Protein AF-A0A8J5KMB7-F1 (afdb_monomer)

Foldseek 3Di:
DDPPPPPVVNVDQLCVLLVVLLPDPDPVVLVVQLVPDVSSVSSSLQNLCNDQEDACAQHQDELVRLLSSLLSNLNHQEYEQADHPHDNQYALSSLLSSLPHNNLQNHNYYHHHPHPRYDPNSVCNSVVSHDD

InterPro domains:
  IPR001810 F-box domain [PF12937] (9-42)
  IPR032675 Leucine-rich repeat domain superfamily [G3DSA:3.80.10.10] (2-132)
  IPR036047 F-box-like domain superfamily [SSF81383] (8-46)

Radius of gyration: 16.63 Å; Cα contacts (8 Å, |Δi|>4): 228; chains: 1; bounding box: 44×22×52 Å

Structure (mmCIF, N/CA/C/O backbone):
data_AF-A0A8J5KMB7-F1
#
_entry.id   AF-A0A8J5KMB7-F1
#
loop_
_atom_site.group_PDB
_atom_site.id
_atom_site.type_symbol
_atom_site.label_atom_id
_atom_site.label_alt_id
_atom_site.label_comp_id
_atom_site.label_asym_id
_atom_site.label_entity_id
_atom_site.label_seq_id
_atom_site.pdbx_PDB_ins_code
_atom_site.Cartn_x
_atom_site.Cartn_y
_atom_site.Cartn_z
_atom_site.occupancy
_atom_site.B_iso_or_equiv
_atom_site.auth_seq_id
_atom_site.auth_comp_id
_atom_site.auth_asym_id
_atom_site.auth_atom_id
_atom_site.pdbx_PDB_model_num
ATOM 1 N N . MET A 1 1 ? 27.488 5.836 -34.757 1.00 42.56 1 MET A N 1
ATOM 2 C CA . MET A 1 1 ? 26.042 5.757 -34.471 1.00 42.56 1 MET A CA 1
ATOM 3 C C . MET A 1 1 ? 25.835 4.532 -33.592 1.00 42.56 1 MET A C 1
ATOM 5 O O . MET A 1 1 ? 25.677 3.434 -34.105 1.00 42.56 1 MET A O 1
ATOM 9 N N . GLN A 1 2 ? 26.024 4.687 -32.281 1.00 43.84 2 GLN A N 1
ATOM 10 C CA . GLN A 1 2 ? 25.795 3.606 -31.322 1.00 43.84 2 GLN A CA 1
ATOM 11 C C . GLN A 1 2 ? 24.285 3.477 -31.150 1.00 43.84 2 GLN A C 1
ATOM 13 O O . GLN A 1 2 ? 23.655 4.362 -30.581 1.00 43.84 2 GLN A O 1
ATOM 18 N N . ALA A 1 3 ? 23.705 2.408 -31.692 1.00 51.06 3 ALA A N 1
ATOM 19 C CA . ALA A 1 3 ? 22.447 1.914 -31.163 1.00 51.06 3 ALA A CA 1
ATOM 20 C C . ALA A 1 3 ? 22.762 1.478 -29.730 1.00 51.06 3 ALA A C 1
ATOM 22 O O . ALA A 1 3 ? 23.484 0.500 -29.530 1.00 51.06 3 ALA A O 1
ATOM 23 N N . GLU A 1 4 ? 22.336 2.272 -28.748 1.00 54.03 4 GLU A N 1
ATOM 24 C CA . GLU A 1 4 ? 22.347 1.851 -27.355 1.00 54.0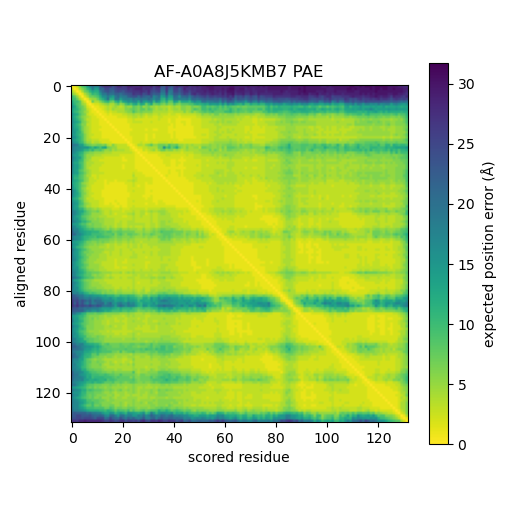3 4 GLU A CA 1
ATOM 25 C C . GLU A 1 4 ? 21.629 0.507 -27.304 1.00 54.03 4 GLU A C 1
ATOM 27 O O . GLU A 1 4 ? 20.469 0.379 -27.695 1.00 54.03 4 GLU A O 1
ATOM 32 N N . MET A 1 5 ? 22.376 -0.524 -26.932 1.00 55.38 5 MET A N 1
ATOM 33 C CA . MET A 1 5 ? 21.845 -1.851 -26.712 1.00 55.38 5 MET A CA 1
ATOM 34 C C . MET A 1 5 ? 20.857 -1.698 -25.557 1.00 55.38 5 MET A C 1
ATOM 36 O O . MET A 1 5 ? 21.288 -1.625 -24.407 1.00 55.38 5 MET A O 1
ATOM 40 N N . GLU A 1 6 ? 19.562 -1.538 -25.865 1.00 59.12 6 GLU A N 1
ATOM 41 C CA . GLU A 1 6 ? 18.494 -1.564 -24.863 1.00 59.12 6 GLU A CA 1
ATOM 42 C C . GLU A 1 6 ? 18.825 -2.705 -23.909 1.00 59.12 6 GLU A C 1
ATOM 44 O O . GLU A 1 6 ? 18.993 -3.848 -24.351 1.00 59.12 6 GLU A O 1
ATOM 49 N N . SER A 1 7 ? 19.042 -2.375 -22.633 1.00 72.50 7 SER A N 1
ATOM 50 C CA . SER A 1 7 ? 19.478 -3.375 -21.662 1.00 72.50 7 SER A CA 1
ATOM 51 C C . SER A 1 7 ? 18.515 -4.562 -21.729 1.00 72.50 7 SER A C 1
ATOM 53 O O . SER A 1 7 ? 17.312 -4.347 -21.811 1.00 72.50 7 SER A O 1
ATOM 55 N N . GLU A 1 8 ? 19.000 -5.807 -21.740 1.00 82.75 8 GLU A N 1
ATOM 56 C CA . GLU A 1 8 ? 18.155 -6.997 -21.985 1.00 82.75 8 GLU A CA 1
ATOM 57 C C . GLU A 1 8 ? 16.890 -7.043 -21.098 1.00 82.75 8 GLU A C 1
ATOM 59 O O . GLU A 1 8 ? 15.839 -7.542 -21.497 1.00 82.75 8 GLU A O 1
ATOM 64 N N . ILE A 1 9 ? 16.961 -6.440 -19.907 1.00 80.38 9 ILE A N 1
ATOM 65 C CA . ILE A 1 9 ? 15.842 -6.288 -18.972 1.00 80.38 9 ILE A CA 1
ATOM 66 C C . ILE A 1 9 ? 14.699 -5.397 -19.505 1.00 80.38 9 ILE A C 1
ATOM 68 O O . ILE A 1 9 ? 13.537 -5.629 -19.171 1.00 80.38 9 ILE A O 1
ATOM 72 N N . GLU A 1 10 ? 14.984 -4.429 -20.380 1.00 82.62 10 GLU A N 1
ATOM 73 C CA . GLU A 1 10 ? 13.996 -3.600 -21.088 1.00 82.62 10 GLU A CA 1
ATOM 74 C C . GLU A 1 10 ? 13.104 -4.447 -22.005 1.00 82.62 10 GLU A C 1
ATOM 76 O O . GLU A 1 10 ? 11.936 -4.104 -22.205 1.00 82.62 10 GLU A O 1
ATOM 81 N N . ARG A 1 11 ? 13.591 -5.592 -22.504 1.00 88.31 11 ARG A N 1
ATOM 82 C CA . ARG A 1 11 ? 12.836 -6.478 -23.406 1.00 88.31 11 ARG A CA 1
ATOM 83 C C . ARG A 1 11 ? 11.837 -7.376 -22.686 1.00 88.31 11 ARG A C 1
ATOM 85 O O . ARG A 1 11 ? 10.904 -7.866 -23.319 1.00 88.31 11 ARG A O 1
ATOM 92 N N . LEU A 1 12 ? 11.960 -7.550 -21.368 1.00 91.12 12 LEU A N 1
ATOM 93 C CA . LEU A 1 12 ? 11.061 -8.418 -20.605 1.00 91.12 12 LEU A CA 1
ATOM 94 C C . LEU A 1 12 ? 9.600 -7.948 -20.705 1.00 91.12 12 LEU A C 1
ATOM 96 O O . LEU A 1 12 ? 9.316 -6.776 -20.444 1.00 91.12 12 LEU A O 1
ATOM 100 N N . PRO A 1 13 ? 8.641 -8.827 -21.037 1.00 94.31 13 PRO A N 1
ATOM 101 C CA . PRO A 1 13 ? 7.219 -8.540 -20.900 1.00 94.31 13 PRO A CA 1
ATOM 102 C C . PRO A 1 13 ? 6.849 -8.115 -19.474 1.00 94.31 13 PRO A C 1
ATOM 104 O O . PRO A 1 13 ? 7.477 -8.528 -18.496 1.00 94.31 13 PRO A O 1
ATOM 107 N N . VAL A 1 14 ? 5.795 -7.304 -19.349 1.00 95.31 14 VAL A N 1
ATOM 108 C CA . VAL A 1 14 ? 5.364 -6.769 -18.047 1.00 95.31 14 VAL A CA 1
ATOM 109 C C . VAL A 1 14 ? 4.976 -7.875 -17.063 1.00 95.31 14 VAL A C 1
ATOM 111 O O . VAL A 1 14 ? 5.277 -7.753 -15.881 1.00 95.31 14 VAL A O 1
ATOM 114 N N . ASP A 1 15 ? 4.418 -8.986 -17.546 1.00 94.75 15 ASP A N 1
ATOM 115 C CA . ASP A 1 15 ? 3.991 -10.103 -16.699 1.00 94.75 15 ASP A CA 1
ATOM 116 C C . ASP A 1 15 ? 5.176 -10.865 -16.086 1.00 94.75 15 ASP A C 1
ATOM 118 O O . ASP A 1 15 ? 5.090 -11.342 -14.951 1.00 94.75 15 ASP A O 1
ATOM 122 N N . LEU A 1 16 ? 6.308 -10.939 -16.803 1.00 94.75 16 LEU A N 1
ATOM 123 C CA . LEU A 1 16 ? 7.552 -11.502 -16.270 1.00 94.75 16 LEU A CA 1
ATOM 124 C C . LEU A 1 16 ? 8.186 -10.557 -15.249 1.00 94.75 16 LEU A C 1
ATOM 126 O O . LEU A 1 16 ? 8.598 -11.010 -14.184 1.00 94.75 16 LEU A O 1
ATOM 130 N N . LEU A 1 17 ? 8.186 -9.245 -15.514 1.00 94.19 17 LEU A N 1
ATOM 131 C CA . LEU A 1 17 ? 8.596 -8.249 -14.517 1.00 94.19 17 LEU A CA 1
ATOM 132 C C . LEU A 1 17 ? 7.728 -8.344 -13.254 1.00 94.19 17 LEU A C 1
ATOM 134 O O . LEU A 1 17 ? 8.254 -8.371 -12.145 1.00 94.19 17 LEU A O 1
ATOM 138 N N . ALA A 1 18 ? 6.408 -8.465 -13.408 1.00 95.12 18 ALA A N 1
ATOM 139 C CA . ALA A 1 18 ? 5.482 -8.637 -12.295 1.00 95.12 18 ALA A CA 1
ATOM 140 C C . ALA A 1 18 ? 5.754 -9.926 -11.510 1.00 95.12 18 ALA A C 1
ATOM 142 O O . ALA A 1 18 ? 5.695 -9.923 -10.281 1.00 95.12 18 ALA A O 1
ATOM 143 N N . HIS A 1 19 ? 6.091 -11.024 -12.193 1.00 93.69 19 HIS A N 1
ATOM 144 C CA . HIS A 1 19 ? 6.512 -12.253 -11.527 1.00 93.69 19 HIS A CA 1
ATOM 145 C C . HIS A 1 19 ? 7.795 -12.046 -10.714 1.00 93.69 19 HIS A C 1
ATOM 147 O O . HIS A 1 19 ? 7.804 -12.353 -9.526 1.00 93.69 19 HIS A O 1
ATOM 153 N N . ILE A 1 20 ? 8.828 -11.434 -11.292 1.00 93.19 20 ILE A N 1
ATOM 154 C CA . ILE A 1 20 ? 10.084 -11.134 -10.587 1.00 93.19 20 ILE A CA 1
ATOM 155 C C . ILE A 1 20 ? 9.824 -10.258 -9.352 1.00 93.19 20 ILE A C 1
ATOM 157 O O . ILE A 1 20 ? 10.244 -10.597 -8.249 1.00 93.19 20 ILE A O 1
ATOM 161 N N . PHE A 1 21 ? 9.056 -9.176 -9.493 1.00 93.94 21 PHE A N 1
ATOM 162 C CA . PHE A 1 21 ? 8.693 -8.307 -8.370 1.00 93.94 21 PHE A CA 1
ATOM 163 C C . PHE A 1 21 ? 7.792 -8.999 -7.336 1.00 93.94 21 PHE A C 1
ATOM 165 O O . PHE A 1 21 ? 7.745 -8.593 -6.177 1.00 93.94 21 PHE A O 1
ATOM 172 N N . SER A 1 22 ? 7.056 -10.053 -7.696 1.00 91.25 22 SER A N 1
ATOM 173 C CA . SER A 1 22 ? 6.274 -10.799 -6.701 1.00 91.25 22 SER A CA 1
ATOM 174 C C . SER A 1 22 ? 7.175 -11.554 -5.720 1.00 91.25 22 SER A C 1
ATOM 176 O O . SER A 1 22 ? 6.817 -11.660 -4.551 1.00 91.25 22 SER A O 1
ATOM 178 N N . LEU A 1 23 ? 8.379 -11.946 -6.155 1.00 90.31 23 LEU A N 1
ATOM 179 C CA . LEU A 1 23 ? 9.384 -12.628 -5.333 1.00 90.31 23 LEU A CA 1
ATOM 180 C C . LEU A 1 23 ? 10.103 -11.685 -4.354 1.00 90.31 23 LEU A C 1
ATOM 182 O O . LEU A 1 23 ? 10.706 -12.146 -3.387 1.00 90.31 23 LEU A O 1
ATOM 186 N N . THR A 1 24 ? 10.054 -10.366 -4.570 1.00 83.88 24 THR A N 1
ATOM 187 C CA . THR A 1 24 ? 10.677 -9.410 -3.646 1.00 83.88 24 THR A CA 1
ATOM 188 C C . THR A 1 24 ? 9.802 -9.235 -2.407 1.00 83.88 24 THR A C 1
ATOM 190 O O . THR A 1 24 ? 8.667 -8.751 -2.502 1.00 83.88 24 THR A O 1
ATOM 193 N N . LEU A 1 25 ? 10.348 -9.578 -1.242 1.00 75.19 25 LEU A N 1
ATOM 194 C CA . LEU A 1 25 ? 9.660 -9.465 0.050 1.00 75.19 25 LEU A CA 1
ATOM 195 C C . LEU A 1 25 ? 9.644 -8.027 0.591 1.00 75.19 25 LEU A C 1
ATOM 197 O O . LEU A 1 25 ? 8.761 -7.651 1.354 1.00 75.19 25 LEU A O 1
ATOM 201 N N . SER A 1 26 ? 10.609 -7.209 0.177 1.00 82.06 26 SER A N 1
ATOM 202 C CA . SER A 1 26 ? 10.765 -5.832 0.635 1.00 82.06 26 SER A CA 1
ATOM 203 C C . SER A 1 26 ? 9.858 -4.879 -0.142 1.00 82.06 26 SER A C 1
ATOM 205 O O . SER A 1 26 ? 10.003 -4.705 -1.355 1.00 82.06 26 SER A O 1
ATOM 207 N N . PHE A 1 27 ? 8.956 -4.187 0.562 1.00 80.62 27 PHE A N 1
ATOM 208 C CA . PHE A 1 27 ? 8.184 -3.087 -0.026 1.00 80.62 27 PHE A CA 1
ATOM 209 C C . PHE A 1 27 ? 9.094 -1.942 -0.511 1.00 80.62 27 PHE A C 1
ATOM 211 O O . PHE A 1 27 ? 8.765 -1.259 -1.479 1.00 80.62 27 PHE A O 1
ATOM 218 N N . LYS A 1 28 ? 10.284 -1.786 0.092 1.00 82.88 28 LYS A N 1
ATOM 219 C CA . LYS A 1 28 ? 11.291 -0.802 -0.331 1.00 82.88 28 LYS A CA 1
ATOM 220 C C . LYS A 1 28 ? 11.749 -1.001 -1.751 1.00 82.88 28 LYS A C 1
ATOM 222 O O . LYS A 1 28 ? 11.780 -0.052 -2.533 1.00 82.88 28 LYS A O 1
A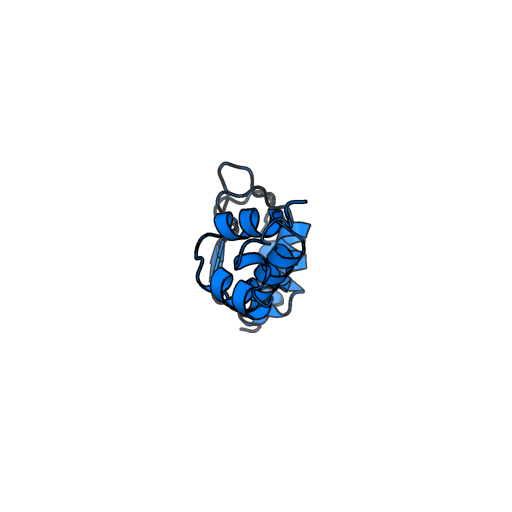TOM 227 N N . ASP A 1 29 ? 12.078 -2.239 -2.061 1.00 89.44 29 ASP A N 1
ATOM 228 C CA . ASP A 1 29 ? 12.678 -2.578 -3.338 1.00 89.44 29 ASP A CA 1
ATOM 229 C C . ASP A 1 29 ? 11.620 -2.434 -4.437 1.00 89.44 29 ASP A C 1
ATOM 231 O O . ASP A 1 29 ? 11.905 -1.911 -5.511 1.00 89.44 29 ASP A O 1
ATOM 235 N N . LEU A 1 30 ? 10.359 -2.763 -4.128 1.00 90.75 30 LEU A N 1
ATOM 236 C CA . LEU A 1 30 ? 9.214 -2.498 -5.002 1.00 90.75 30 LEU A CA 1
ATOM 237 C C . LEU A 1 30 ? 8.995 -1.006 -5.249 1.00 90.75 30 LEU A C 1
ATOM 239 O O . LEU A 1 30 ? 8.785 -0.598 -6.392 1.00 90.75 30 LEU A O 1
ATOM 243 N N . ALA A 1 31 ? 9.036 -0.186 -4.197 1.00 87.69 31 ALA A N 1
ATOM 244 C CA . ALA A 1 31 ? 8.856 1.254 -4.322 1.00 87.69 31 ALA A CA 1
ATOM 245 C C . ALA A 1 31 ? 9.953 1.866 -5.207 1.00 87.69 31 ALA A C 1
ATOM 247 O O . ALA A 1 31 ? 9.643 2.615 -6.136 1.00 87.69 31 ALA A O 1
ATOM 248 N N . GLN A 1 32 ? 11.214 1.478 -4.998 1.00 91.00 32 GLN A N 1
ATOM 249 C CA . GLN A 1 32 ? 12.341 1.909 -5.828 1.00 91.00 32 GLN A CA 1
ATOM 250 C C . GLN A 1 32 ? 12.206 1.423 -7.277 1.00 91.00 32 GLN A C 1
ATOM 252 O O . GLN A 1 32 ? 12.315 2.228 -8.203 1.00 91.00 32 GLN A O 1
ATOM 257 N N . ALA A 1 33 ? 11.869 0.148 -7.487 1.00 93.88 33 ALA A N 1
ATOM 258 C CA . ALA A 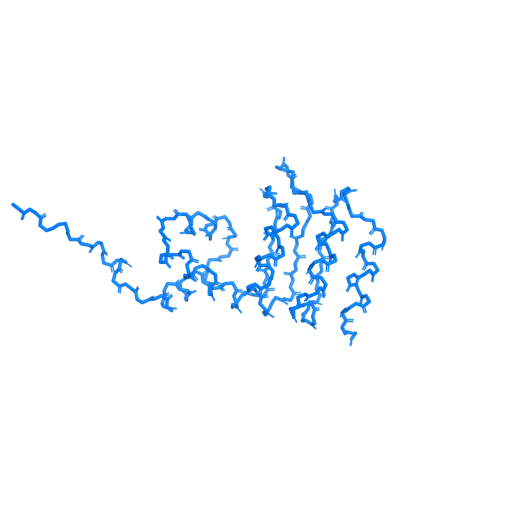1 33 ? 11.621 -0.415 -8.813 1.00 93.88 33 ALA A CA 1
ATOM 259 C C . ALA A 1 33 ? 10.500 0.334 -9.557 1.00 93.88 33 ALA A C 1
ATOM 261 O O . ALA A 1 33 ? 10.608 0.606 -10.753 1.00 93.88 33 ALA A O 1
ATOM 262 N N . SER A 1 34 ? 9.445 0.748 -8.851 1.00 92.75 34 SER A N 1
ATOM 263 C CA . SER A 1 34 ? 8.335 1.519 -9.428 1.00 92.75 34 SER A CA 1
ATOM 264 C C . SER A 1 34 ? 8.729 2.933 -9.894 1.00 92.75 34 SER A C 1
ATOM 266 O O . SER A 1 34 ? 7.998 3.563 -10.673 1.00 92.75 34 SER A O 1
ATOM 268 N N . GLY A 1 35 ? 9.876 3.427 -9.418 1.00 93.38 35 GLY A N 1
ATOM 269 C CA . GLY A 1 35 ? 10.473 4.709 -9.779 1.00 93.38 35 GLY A CA 1
ATOM 270 C C . GLY A 1 35 ? 11.348 4.670 -11.034 1.00 93.38 35 GLY A C 1
ATOM 271 O O . GLY A 1 35 ? 11.576 5.725 -11.614 1.00 93.38 35 GLY A O 1
ATOM 272 N N . VAL A 1 36 ? 11.782 3.487 -11.487 1.00 93.88 36 VAL A N 1
ATOM 273 C CA . VAL A 1 36 ? 12.714 3.334 -12.622 1.00 93.88 36 VAL A CA 1
ATOM 274 C C . VAL A 1 36 ? 12.089 3.811 -13.934 1.00 93.88 36 VAL A C 1
ATOM 276 O O . VAL A 1 36 ? 12.604 4.710 -14.590 1.00 93.88 36 VAL A O 1
ATOM 279 N N . CYS A 1 37 ? 10.955 3.227 -14.327 1.00 93.25 37 CYS A N 1
ATOM 280 C CA . CYS A 1 37 ? 10.230 3.634 -15.529 1.00 93.25 37 CYS A CA 1
ATOM 281 C C . CYS A 1 37 ? 8.747 3.228 -15.464 1.00 93.25 37 CYS A C 1
ATOM 283 O O . CYS A 1 37 ? 8.320 2.441 -14.613 1.00 93.25 37 CYS A O 1
ATOM 285 N N . ARG A 1 38 ? 7.925 3.728 -16.401 1.00 94.88 38 ARG A N 1
ATOM 286 C CA . ARG A 1 38 ? 6.480 3.410 -16.461 1.00 94.88 38 ARG A CA 1
ATOM 287 C C . ARG A 1 38 ? 6.201 1.914 -16.646 1.00 94.88 38 ARG A C 1
ATOM 289 O O . ARG A 1 38 ? 5.145 1.433 -16.234 1.00 94.88 38 ARG A O 1
ATOM 296 N N . LYS A 1 39 ? 7.106 1.182 -17.302 1.00 95.38 39 LYS A N 1
ATOM 297 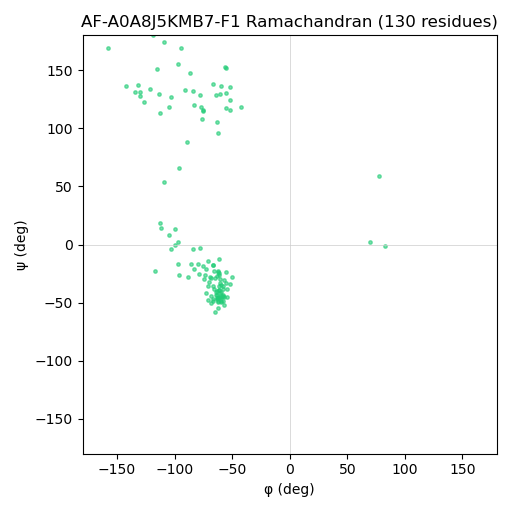C CA . LYS A 1 39 ? 6.978 -0.267 -17.512 1.00 95.38 39 LYS A CA 1
ATOM 298 C C . LYS A 1 39 ? 7.186 -1.026 -16.201 1.00 95.38 39 LYS A C 1
ATOM 300 O O . LYS A 1 39 ? 6.326 -1.817 -15.829 1.00 95.38 39 LYS A O 1
ATOM 305 N N . TRP A 1 40 ? 8.244 -0.700 -15.460 1.00 95.69 40 TRP A N 1
ATOM 306 C CA . TRP A 1 40 ? 8.519 -1.297 -14.153 1.00 95.69 40 TRP A CA 1
ATOM 307 C C . TRP A 1 40 ? 7.434 -0.963 -13.136 1.00 95.69 40 TRP A C 1
ATOM 309 O O . TRP A 1 40 ? 6.956 -1.855 -12.447 1.00 95.69 40 TRP A O 1
ATOM 319 N N . ARG A 1 41 ? 6.939 0.281 -13.122 1.00 95.00 41 ARG A N 1
ATOM 320 C CA . ARG A 1 41 ? 5.790 0.667 -12.292 1.00 95.00 41 ARG A CA 1
ATOM 321 C C . ARG A 1 41 ? 4.568 -0.218 -12.531 1.00 95.00 41 ARG A C 1
ATOM 323 O O . ARG A 1 41 ? 3.941 -0.646 -11.569 1.00 95.00 41 ARG A O 1
ATOM 330 N N . ARG A 1 42 ? 4.233 -0.510 -13.794 1.00 95.31 42 ARG A N 1
ATOM 331 C CA . ARG A 1 42 ? 3.128 -1.424 -14.131 1.00 95.31 42 ARG A CA 1
ATOM 332 C C . ARG A 1 42 ? 3.397 -2.842 -13.633 1.00 95.31 42 ARG A C 1
ATOM 334 O O . ARG A 1 42 ? 2.505 -3.428 -13.030 1.00 95.31 42 ARG A O 1
ATOM 341 N N . GLY A 1 43 ? 4.619 -3.342 -13.816 1.00 95.81 43 GLY A N 1
ATOM 342 C CA . GLY A 1 43 ? 5.035 -4.637 -13.276 1.00 95.81 43 GLY A CA 1
ATOM 343 C C . GLY A 1 43 ? 4.900 -4.704 -11.752 1.00 95.81 43 GLY A C 1
ATOM 344 O O . GLY A 1 43 ? 4.369 -5.676 -11.230 1.00 95.81 43 GLY A O 1
ATOM 345 N N . VAL A 1 44 ? 5.312 -3.657 -11.028 1.00 95.38 44 VAL A N 1
ATOM 346 C CA . VAL A 1 44 ? 5.162 -3.576 -9.565 1.00 95.38 44 VAL A CA 1
ATOM 347 C C . VAL A 1 44 ? 3.688 -3.580 -9.167 1.00 95.38 44 VAL A C 1
ATOM 349 O O . VAL A 1 44 ? 3.295 -4.358 -8.310 1.00 95.38 44 VAL A O 1
ATOM 352 N N . VAL A 1 45 ? 2.840 -2.775 -9.812 1.00 94.25 45 VAL A N 1
ATOM 353 C CA . VAL A 1 45 ? 1.397 -2.762 -9.508 1.00 94.25 45 VAL A CA 1
ATOM 354 C C . VAL A 1 45 ? 0.759 -4.134 -9.753 1.00 94.25 45 VAL A C 1
ATOM 356 O O . VAL A 1 45 ? -0.022 -4.597 -8.928 1.00 94.25 45 VAL A O 1
ATOM 359 N N . GLN A 1 46 ? 1.121 -4.816 -10.842 1.00 95.19 46 GLN A N 1
ATOM 360 C CA . GLN A 1 46 ? 0.655 -6.178 -11.122 1.00 95.19 46 GLN A CA 1
ATOM 361 C C . GLN A 1 46 ? 1.229 -7.222 -10.156 1.00 95.19 46 GLN A C 1
ATOM 363 O O . GLN A 1 46 ? 0.588 -8.240 -9.916 1.00 95.19 46 GLN A O 1
ATOM 368 N N . SER A 1 47 ? 2.419 -7.006 -9.594 1.00 95.06 47 SER A N 1
ATOM 369 C CA . SER A 1 47 ? 3.010 -7.945 -8.638 1.00 95.06 47 SER A CA 1
ATOM 370 C C . SER A 1 47 ? 2.348 -7.880 -7.264 1.00 95.06 47 SER A C 1
ATOM 372 O O . SER A 1 47 ? 2.269 -8.904 -6.587 1.00 95.06 47 SER A O 1
ATOM 374 N N . LEU A 1 48 ? 1.822 -6.711 -6.873 1.00 93.75 48 LEU A N 1
ATOM 375 C CA . LEU A 1 48 ? 1.073 -6.525 -5.625 1.00 93.75 48 LEU A CA 1
ATOM 376 C C . LEU A 1 48 ? -0.149 -7.445 -5.548 1.00 93.75 48 LEU A C 1
ATOM 378 O O . LEU A 1 48 ? -0.435 -7.986 -4.486 1.00 93.75 48 LEU A O 1
ATOM 382 N N . ALA A 1 49 ? -0.811 -7.697 -6.678 1.00 91.62 49 ALA A N 1
ATOM 383 C CA . ALA A 1 49 ? -1.927 -8.635 -6.790 1.00 91.62 49 ALA A CA 1
ATOM 384 C C . ALA A 1 49 ? -1.601 -10.059 -6.311 1.00 91.62 49 ALA A C 1
ATOM 386 O O . ALA A 1 49 ? -2.500 -10.822 -5.974 1.00 91.62 49 ALA A O 1
ATOM 387 N N . ARG A 1 50 ? -0.321 -10.441 -6.314 1.00 90.50 50 ARG A N 1
ATOM 388 C CA . ARG A 1 50 ? 0.151 -11.775 -5.922 1.00 90.50 50 ARG A CA 1
ATOM 389 C C . ARG A 1 50 ? 0.690 -11.816 -4.494 1.00 90.50 50 ARG A C 1
ATOM 391 O O . ARG A 1 50 ? 1.156 -12.865 -4.068 1.00 90.50 50 ARG A O 1
ATOM 398 N N . LYS A 1 51 ? 0.691 -10.688 -3.779 1.00 90.00 51 LYS A N 1
ATOM 399 C CA . LYS A 1 51 ? 1.202 -10.614 -2.412 1.00 90.00 51 LYS A CA 1
ATOM 400 C C . LYS A 1 51 ? 0.099 -10.885 -1.402 1.00 90.00 51 LYS A C 1
ATOM 402 O O . LYS A 1 51 ? -0.964 -10.278 -1.460 1.00 90.00 51 LYS A O 1
ATOM 407 N N . GLU A 1 52 ? 0.426 -11.737 -0.441 1.00 92.25 52 GLU A N 1
ATOM 408 C CA . GLU A 1 52 ? -0.411 -12.026 0.726 1.00 92.25 52 GLU A CA 1
ATOM 409 C C . GLU A 1 52 ? -0.123 -11.058 1.879 1.00 92.25 52 GLU A C 1
ATOM 411 O O . GLU A 1 52 ? -1.001 -10.748 2.675 1.00 92.25 52 GLU A O 1
ATOM 416 N N . ARG A 1 53 ? 1.103 -10.527 1.952 1.00 91.56 53 ARG A N 1
ATOM 417 C CA . ARG A 1 53 ? 1.547 -9.651 3.040 1.00 91.56 53 ARG A CA 1
ATOM 418 C C . ARG A 1 53 ? 1.998 -8.300 2.512 1.00 91.56 53 ARG A C 1
ATOM 420 O O . ARG A 1 53 ? 2.792 -8.233 1.569 1.00 91.56 53 ARG A O 1
ATOM 427 N N . LEU A 1 54 ? 1.542 -7.231 3.155 1.00 90.62 54 LEU A N 1
ATOM 428 C CA . LEU A 1 54 ? 2.015 -5.868 2.928 1.00 90.62 54 LEU A CA 1
ATOM 429 C C . LEU A 1 54 ? 2.322 -5.176 4.252 1.00 90.62 54 LEU A C 1
ATOM 431 O O . LEU A 1 54 ? 1.535 -5.244 5.189 1.00 90.62 54 LEU A O 1
ATOM 435 N N . SER A 1 55 ? 3.442 -4.458 4.301 1.00 89.50 55 SER A N 1
ATOM 436 C CA . SER A 1 55 ? 3.797 -3.604 5.433 1.00 89.50 55 SER A CA 1
ATOM 437 C C . SER A 1 55 ? 4.195 -2.214 4.946 1.00 89.50 55 SER A C 1
ATOM 439 O O . SER A 1 55 ? 5.009 -2.070 4.029 1.00 89.50 55 SER A O 1
ATOM 441 N N . PHE A 1 56 ? 3.614 -1.197 5.578 1.00 87.44 56 PHE A N 1
ATOM 442 C CA . PHE A 1 56 ? 3.997 0.209 5.463 1.00 87.44 56 PHE A CA 1
ATOM 443 C C . PHE A 1 56 ? 4.913 0.652 6.613 1.00 87.44 56 PHE A C 1
ATOM 445 O O . PHE A 1 56 ? 5.325 1.815 6.663 1.00 87.44 56 PHE A O 1
ATOM 452 N N . ALA A 1 57 ? 5.286 -0.253 7.522 1.00 83.06 57 ALA A N 1
ATOM 453 C CA . ALA A 1 57 ? 6.250 0.053 8.567 1.00 83.06 57 ALA A CA 1
ATOM 45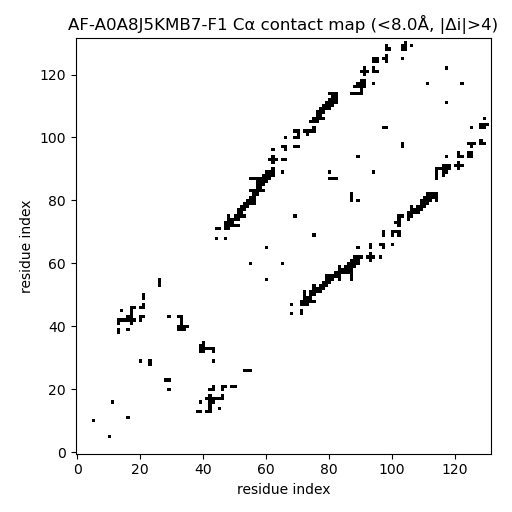4 C C . ALA A 1 57 ? 7.590 0.477 7.942 1.00 83.06 57 ALA A C 1
ATOM 456 O O . ALA A 1 57 ? 8.080 -0.096 6.971 1.00 83.06 57 ALA A O 1
ATOM 457 N N . GLY A 1 58 ? 8.186 1.531 8.486 1.00 79.75 58 GLY A N 1
ATOM 458 C CA . GLY A 1 58 ? 9.355 2.194 7.901 1.00 79.75 58 GLY A CA 1
ATOM 459 C C 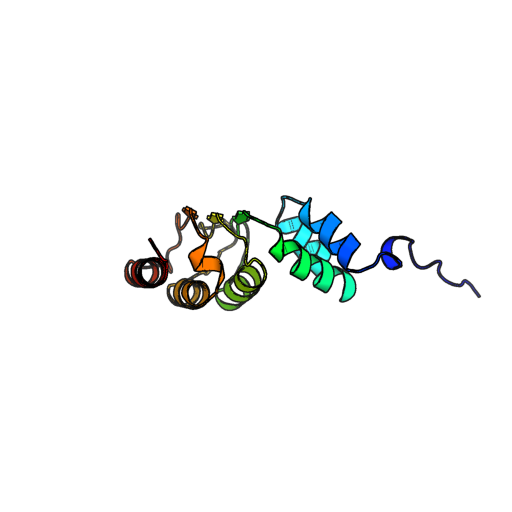. GLY A 1 58 ? 9.060 3.222 6.796 1.00 79.75 58 GLY A C 1
ATOM 460 O O . GLY A 1 58 ? 10.010 3.845 6.332 1.00 79.75 58 GLY A O 1
ATOM 461 N N . TRP A 1 59 ? 7.800 3.446 6.396 1.00 80.62 59 TRP A N 1
ATOM 462 C CA . TRP A 1 59 ? 7.453 4.343 5.282 1.00 80.62 59 TRP A CA 1
ATOM 463 C C . TRP A 1 59 ? 6.639 5.563 5.704 1.00 80.62 59 TRP A C 1
ATOM 465 O O . TRP A 1 59 ? 5.863 5.507 6.658 1.00 80.62 59 TRP A O 1
ATOM 475 N N . ASN A 1 60 ? 6.803 6.652 4.948 1.00 84.56 60 ASN A N 1
ATOM 476 C CA . ASN A 1 60 ? 5.891 7.792 4.954 1.00 84.56 60 ASN A CA 1
ATOM 477 C C . ASN A 1 60 ? 4.799 7.541 3.902 1.00 84.56 60 ASN A C 1
ATOM 479 O O . ASN A 1 60 ? 4.970 7.861 2.725 1.00 84.56 60 ASN A O 1
ATOM 483 N N . VAL A 1 61 ? 3.729 6.868 4.321 1.00 87.00 61 VAL A N 1
ATOM 484 C CA . VAL A 1 61 ? 2.558 6.558 3.490 1.00 87.00 61 VAL A CA 1
ATOM 485 C C . VAL A 1 61 ? 1.367 7.322 4.050 1.00 87.00 61 VAL A C 1
ATOM 487 O O . VAL A 1 61 ? 1.111 7.252 5.254 1.00 87.00 61 VAL A O 1
ATOM 490 N N . ASP A 1 62 ? 0.659 8.031 3.172 1.00 90.88 62 ASP A N 1
ATOM 491 C CA . ASP A 1 62 ? -0.603 8.706 3.473 1.00 90.88 62 ASP A CA 1
ATOM 492 C C . ASP A 1 62 ? -1.818 7.830 3.118 1.00 90.88 62 ASP A C 1
ATOM 494 O O . ASP A 1 62 ? -1.705 6.799 2.446 1.00 90.88 62 ASP A O 1
ATOM 498 N N . ASP A 1 63 ? -3.005 8.256 3.552 1.00 94.19 63 ASP A N 1
ATOM 499 C CA . ASP A 1 63 ? -4.264 7.536 3.325 1.00 94.19 63 ASP A CA 1
ATOM 500 C C . ASP A 1 63 ? -4.526 7.220 1.838 1.00 94.19 63 ASP A C 1
ATOM 502 O O . ASP A 1 63 ? -5.032 6.149 1.492 1.00 94.19 63 ASP A O 1
ATOM 506 N N . GLU A 1 64 ? -4.191 8.147 0.935 1.00 93.62 64 GLU A N 1
ATOM 507 C CA . GLU A 1 64 ? -4.385 7.971 -0.509 1.00 93.62 64 GLU A CA 1
ATOM 508 C C . GLU A 1 64 ? -3.457 6.901 -1.077 1.00 93.62 64 GLU A C 1
ATOM 510 O O . GLU A 1 64 ? -3.909 5.973 -1.755 1.00 93.62 64 GLU A O 1
ATOM 515 N N . SER A 1 65 ? -2.167 6.999 -0.779 1.00 90.62 65 SER A N 1
ATOM 516 C CA . SER A 1 65 ? -1.143 6.071 -1.246 1.00 90.62 65 SER A CA 1
ATOM 517 C C . SER A 1 65 ? -1.387 4.671 -0.693 1.00 90.62 65 SER A C 1
ATOM 519 O O . SER A 1 65 ? -1.362 3.708 -1.463 1.00 90.62 65 SER A O 1
ATOM 521 N N . ALA A 1 66 ? -1.725 4.560 0.597 1.00 91.62 66 ALA A N 1
ATOM 522 C CA . ALA A 1 66 ? -2.104 3.299 1.227 1.00 91.62 66 ALA A CA 1
ATOM 523 C C . ALA A 1 66 ? -3.291 2.658 0.501 1.00 91.62 66 ALA A C 1
ATOM 525 O O . ALA A 1 66 ? -3.201 1.513 0.057 1.00 91.62 66 ALA A O 1
ATOM 526 N N . SER A 1 67 ? -4.377 3.412 0.291 1.00 93.50 67 SER A N 1
ATOM 527 C CA . SER A 1 67 ? -5.582 2.885 -0.360 1.00 93.50 67 SER A CA 1
ATOM 528 C C . SER A 1 67 ? -5.331 2.411 -1.797 1.00 93.50 67 SER A C 1
ATOM 530 O O . SER A 1 67 ? -5.902 1.408 -2.228 1.00 93.50 67 SER A O 1
ATOM 532 N N . ARG A 1 68 ? -4.452 3.089 -2.549 1.00 92.62 68 ARG A N 1
ATOM 533 C CA . ARG A 1 68 ? -4.078 2.702 -3.920 1.00 92.62 68 ARG A CA 1
ATOM 534 C C . ARG A 1 68 ? -3.275 1.408 -3.946 1.00 92.62 68 ARG A C 1
ATOM 536 O O . ARG A 1 68 ? -3.555 0.549 -4.779 1.00 92.62 68 ARG A O 1
ATOM 543 N N . VAL A 1 69 ? -2.305 1.268 -3.043 1.00 92.06 69 VAL A N 1
ATOM 544 C CA . VAL A 1 69 ? -1.478 0.057 -2.936 1.00 92.06 69 VAL A CA 1
ATOM 545 C C . VAL A 1 69 ? -2.328 -1.127 -2.482 1.00 92.06 69 VAL A C 1
ATOM 547 O O . VAL A 1 69 ? -2.310 -2.166 -3.138 1.00 92.06 69 VAL A O 1
ATOM 550 N N . VAL A 1 70 ? -3.131 -0.953 -1.428 1.00 92.94 70 VAL A N 1
ATOM 551 C CA . VAL A 1 70 ? -4.039 -1.990 -0.914 1.00 92.94 70 VAL A CA 1
ATOM 552 C C . VAL A 1 70 ? -5.017 -2.440 -1.999 1.00 92.94 70 VAL A C 1
ATOM 554 O O . VAL A 1 70 ? -5.165 -3.636 -2.225 1.00 92.94 70 VAL A O 1
ATOM 557 N N . ARG A 1 71 ? -5.608 -1.509 -2.760 1.00 93.44 71 ARG A N 1
ATOM 558 C CA . ARG A 1 71 ? -6.517 -1.832 -3.874 1.00 93.44 71 ARG A CA 1
ATOM 559 C C . ARG A 1 71 ? -5.862 -2.689 -4.961 1.00 93.44 71 ARG A C 1
ATOM 561 O O . ARG A 1 71 ? -6.548 -3.506 -5.571 1.00 93.44 71 ARG A O 1
ATOM 568 N N . ALA A 1 72 ? -4.574 -2.485 -5.237 1.00 92.69 72 ALA A N 1
ATOM 569 C CA . ALA A 1 72 ? -3.835 -3.298 -6.202 1.00 92.69 72 ALA A CA 1
ATOM 570 C C . ALA A 1 72 ? -3.521 -4.704 -5.661 1.00 92.69 72 ALA A C 1
ATOM 572 O O . ALA A 1 72 ? -3.392 -5.650 -6.436 1.00 92.69 72 ALA A O 1
ATOM 573 N N . ALA A 1 73 ? -3.430 -4.847 -4.342 1.00 92.88 73 ALA A N 1
ATOM 574 C CA . ALA A 1 73 ? -3.092 -6.081 -3.655 1.00 92.88 73 ALA A CA 1
ATOM 575 C C . ALA A 1 73 ? -4.356 -6.830 -3.204 1.00 92.88 73 ALA A C 1
ATOM 577 O O . ALA A 1 73 ? -4.651 -6.957 -2.022 1.00 92.88 73 ALA A O 1
ATOM 578 N N . TYR A 1 74 ? -5.155 -7.308 -4.157 1.00 89.38 74 TYR A N 1
ATOM 579 C CA . TYR A 1 74 ? -6.470 -7.883 -3.849 1.00 89.38 74 TYR A CA 1
ATOM 580 C C . TYR A 1 74 ? -6.429 -9.251 -3.126 1.00 89.38 74 TYR A C 1
ATOM 582 O O . TYR A 1 74 ? -7.448 -9.668 -2.578 1.00 89.38 74 TYR A O 1
ATOM 590 N N . ASN A 1 75 ? -5.272 -9.923 -3.097 1.00 91.56 75 ASN A N 1
ATOM 591 C CA . ASN A 1 75 ? -5.050 -11.205 -2.411 1.00 91.56 75 ASN A CA 1
ATOM 592 C C . ASN A 1 75 ? -4.368 -11.058 -1.036 1.00 91.56 75 ASN A C 1
ATOM 594 O O . ASN A 1 75 ? -3.870 -12.043 -0.496 1.00 91.56 75 ASN A O 1
ATOM 598 N N . ILE A 1 76 ? -4.302 -9.845 -0.478 1.00 92.88 76 ILE A N 1
ATOM 599 C CA . ILE A 1 76 ? -3.681 -9.652 0.836 1.00 92.88 76 ILE A CA 1
ATOM 600 C C . ILE A 1 76 ? -4.491 -10.329 1.937 1.00 92.88 76 ILE A C 1
ATOM 602 O O . ILE A 1 76 ? -5.715 -10.232 1.981 1.00 92.88 76 ILE A O 1
ATOM 606 N N . THR A 1 77 ? -3.769 -10.960 2.848 1.00 94.31 77 THR A N 1
ATOM 607 C CA . THR A 1 77 ? -4.269 -11.575 4.076 1.00 94.31 77 THR A CA 1
ATOM 608 C C . THR A 1 77 ? -3.675 -10.901 5.310 1.00 94.31 77 THR A C 1
ATOM 610 O O . THR A 1 77 ? -4.294 -10.920 6.370 1.00 94.31 77 THR A O 1
ATOM 613 N N . GLU A 1 78 ? -2.522 -10.238 5.185 1.00 94.25 78 GLU A N 1
ATOM 614 C CA . GLU A 1 78 ? -1.877 -9.516 6.282 1.00 94.25 78 GLU A CA 1
ATOM 615 C C . GLU A 1 78 ? -1.495 -8.093 5.862 1.00 94.25 78 GLU A C 1
ATOM 617 O O . GLU A 1 78 ? -0.803 -7.881 4.858 1.00 94.25 78 GLU A O 1
ATOM 622 N N . LEU A 1 79 ? -1.917 -7.113 6.661 1.00 92.94 79 LEU A N 1
ATOM 623 C CA . LEU A 1 79 ? -1.608 -5.701 6.460 1.00 92.94 79 LEU A CA 1
ATOM 624 C C . LEU A 1 79 ? -0.989 -5.100 7.723 1.00 92.94 79 LEU A C 1
ATOM 626 O O . LEU A 1 79 ? -1.595 -5.077 8.787 1.00 92.94 79 LEU A O 1
ATOM 630 N N . ASP A 1 80 ? 0.207 -4.545 7.604 1.00 92.19 80 ASP A N 1
ATOM 631 C CA . ASP A 1 80 ? 0.874 -3.844 8.695 1.00 92.19 80 ASP A CA 1
ATOM 632 C C . ASP A 1 80 ? 0.978 -2.350 8.385 1.00 92.19 80 ASP A C 1
ATOM 634 O O . ASP A 1 80 ? 1.683 -1.931 7.468 1.00 92.19 80 ASP A O 1
ATOM 638 N N . VAL A 1 81 ? 0.258 -1.543 9.162 1.00 90.31 81 VAL A N 1
ATOM 639 C CA . VAL A 1 81 ? 0.271 -0.076 9.085 1.00 90.31 81 VAL A CA 1
ATOM 640 C C . VAL A 1 81 ? 0.896 0.550 10.331 1.00 90.31 81 VAL A C 1
ATOM 642 O O . VAL A 1 81 ? 0.672 1.725 10.610 1.00 90.31 81 VAL A O 1
ATOM 645 N N . SER A 1 82 ? 1.657 -0.230 11.104 1.00 88.50 82 SER A N 1
ATOM 646 C CA . SER A 1 82 ? 2.254 0.230 12.355 1.00 88.50 82 SER A CA 1
ATOM 647 C C . SER A 1 82 ? 3.136 1.471 12.185 1.00 88.50 82 SER A C 1
ATOM 649 O O . SER A 1 82 ? 3.722 1.741 11.130 1.00 88.50 82 SER A O 1
ATOM 651 N N . ARG A 1 83 ? 3.240 2.249 13.270 1.00 81.31 83 ARG A N 1
ATOM 652 C CA . ARG A 1 83 ? 4.050 3.465 13.335 1.00 81.31 83 ARG A CA 1
ATOM 653 C C . ARG A 1 83 ? 5.470 3.165 12.880 1.00 81.31 83 ARG A C 1
ATOM 655 O O . ARG A 1 83 ? 6.186 2.361 13.472 1.00 81.31 83 ARG A O 1
ATOM 662 N N . SER A 1 84 ? 5.900 3.929 11.888 1.00 71.75 84 SER A N 1
ATOM 663 C CA . SER A 1 84 ? 7.275 3.966 11.425 1.00 71.75 84 SER A CA 1
ATOM 664 C C . SER A 1 84 ? 8.035 5.140 12.038 1.00 71.75 84 SER A C 1
ATOM 666 O O . SER A 1 84 ? 7.453 6.176 12.362 1.00 71.75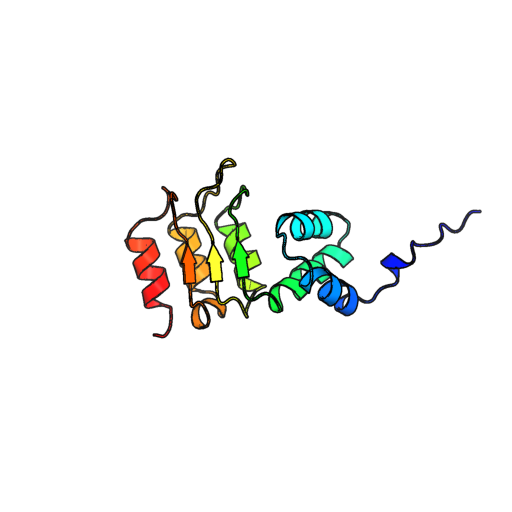 84 SER A O 1
ATOM 668 N N . CYS A 1 85 ? 9.360 5.019 12.130 1.00 68.19 85 CYS A N 1
ATOM 669 C CA . CYS A 1 85 ? 10.244 6.138 12.476 1.00 68.19 85 CYS A CA 1
ATOM 670 C C . CYS A 1 85 ? 10.191 7.299 11.462 1.00 68.19 85 CYS A C 1
ATOM 672 O O . CYS A 1 85 ? 10.655 8.390 11.772 1.00 68.19 85 CYS A O 1
ATOM 674 N N . TRP A 1 86 ? 9.591 7.082 10.286 1.00 67.56 86 TRP A N 1
ATOM 675 C CA . TRP A 1 86 ? 9.465 8.060 9.202 1.00 67.56 86 TRP A CA 1
ATOM 676 C C . TRP A 1 86 ? 8.057 8.661 9.073 1.00 67.56 86 TRP A C 1
ATOM 678 O O . TRP A 1 86 ? 7.796 9.391 8.121 1.00 67.56 86 TRP A O 1
ATOM 688 N N . GLY A 1 87 ? 7.161 8.385 10.028 1.00 65.44 87 GLY A N 1
ATOM 689 C CA . GLY A 1 87 ? 5.850 9.023 10.104 1.00 65.44 87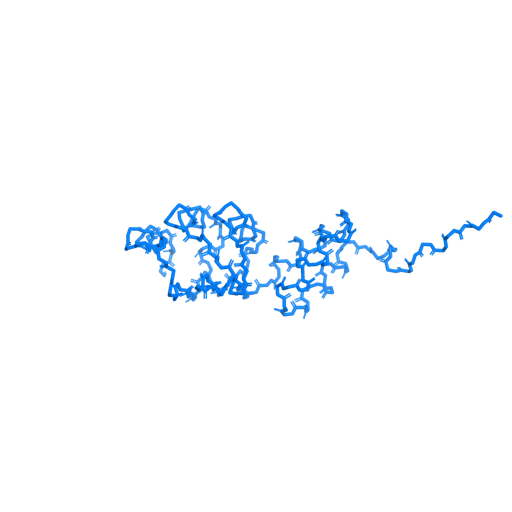 GLY A CA 1
ATOM 690 C C . GLY A 1 87 ? 4.829 8.477 9.108 1.00 65.44 87 GLY A C 1
ATOM 691 O O . GLY A 1 87 ? 4.295 9.242 8.321 1.00 65.44 87 GLY A O 1
ATOM 692 N N . CYS A 1 88 ? 4.518 7.178 9.150 1.00 72.81 88 CYS A N 1
ATOM 693 C CA . CYS A 1 88 ? 3.300 6.663 8.513 1.00 72.81 88 CYS A CA 1
ATOM 694 C C . CYS A 1 88 ? 2.081 7.429 9.068 1.00 72.81 88 CYS A C 1
ATOM 696 O O . CYS A 1 88 ? 1.834 7.402 10.276 1.00 72.81 88 CYS A O 1
ATOM 698 N N . GLN A 1 89 ? 1.365 8.150 8.198 1.00 83.12 89 GLN A N 1
ATOM 699 C CA . GLN A 1 89 ? 0.250 9.038 8.553 1.00 83.12 89 GLN A CA 1
ATOM 700 C C . GLN A 1 89 ? -1.074 8.443 8.081 1.00 83.12 89 GLN A C 1
ATOM 702 O O . GLN A 1 89 ? -1.834 9.076 7.352 1.00 83.12 89 GLN A O 1
ATOM 707 N N . ILE A 1 90 ? -1.335 7.201 8.482 1.00 90.75 90 ILE A N 1
ATOM 708 C CA . ILE A 1 90 ? -2.636 6.585 8.237 1.00 90.75 90 ILE A CA 1
ATOM 709 C C . ILE A 1 90 ? -3.597 7.009 9.345 1.00 90.75 90 ILE A C 1
ATOM 711 O O . ILE A 1 90 ? -3.260 6.973 10.533 1.00 90.75 90 ILE A O 1
ATOM 715 N N . THR A 1 91 ? -4.789 7.433 8.939 1.00 94.12 91 THR A N 1
ATOM 716 C CA . THR A 1 91 ? -5.858 7.886 9.832 1.00 94.12 91 THR A CA 1
ATOM 717 C C . THR A 1 91 ? -7.104 7.009 9.708 1.00 94.12 91 THR A C 1
ATOM 719 O O . THR A 1 91 ? -7.156 6.084 8.891 1.00 94.12 91 THR A O 1
ATOM 722 N N . ASP A 1 92 ? -8.150 7.322 10.475 1.00 95.69 92 ASP A N 1
ATOM 723 C CA . ASP A 1 92 ? -9.483 6.728 10.296 1.00 95.69 92 ASP A CA 1
ATOM 724 C C . ASP A 1 92 ? -9.995 6.833 8.849 1.00 95.69 92 ASP A C 1
ATOM 726 O O . ASP A 1 92 ? -10.654 5.916 8.358 1.00 95.69 92 ASP A O 1
ATOM 730 N N . LEU A 1 93 ? -9.662 7.915 8.131 1.00 95.38 93 LEU A N 1
ATOM 731 C CA . LEU A 1 93 ? -10.015 8.068 6.717 1.00 95.38 93 LEU A CA 1
ATOM 732 C C . LEU A 1 93 ? -9.295 7.032 5.844 1.00 95.38 93 LEU A C 1
ATOM 734 O O . LEU A 1 93 ? -9.885 6.503 4.899 1.00 95.38 93 LEU A O 1
ATOM 738 N N . GLY A 1 94 ? -8.035 6.731 6.154 1.00 94.62 94 GLY A N 1
ATOM 739 C CA . GLY A 1 94 ? -7.270 5.670 5.510 1.00 94.62 94 GLY A CA 1
ATOM 740 C C . GLY A 1 94 ? -7.898 4.305 5.742 1.00 94.62 94 GLY A C 1
ATOM 741 O O . GLY A 1 94 ? -8.156 3.591 4.773 1.00 94.62 94 GLY A O 1
ATOM 742 N N . LEU A 1 95 ? -8.229 3.971 6.995 1.00 94.31 95 LEU A N 1
ATOM 743 C CA . LEU A 1 95 ? -8.925 2.719 7.314 1.00 94.31 95 LEU A CA 1
ATOM 744 C C . LEU A 1 95 ? -10.282 2.618 6.622 1.00 94.31 95 LEU A C 1
ATOM 746 O O . LEU A 1 95 ? -10.599 1.565 6.077 1.00 94.31 95 LEU A O 1
ATOM 750 N N . TYR A 1 96 ? -11.048 3.708 6.560 1.00 95.06 96 TYR A N 1
ATOM 751 C CA . TYR A 1 96 ? -12.295 3.753 5.801 1.00 95.06 96 TYR A CA 1
ATOM 752 C C . TYR A 1 96 ? -12.069 3.459 4.312 1.00 95.06 96 TYR A C 1
ATOM 754 O O . TYR A 1 96 ? -12.734 2.602 3.738 1.00 95.06 96 TYR A O 1
ATOM 762 N N . LYS A 1 97 ? -11.099 4.118 3.666 1.00 95.00 97 LYS A N 1
ATOM 763 C CA . LYS A 1 97 ? -10.788 3.869 2.247 1.00 95.00 97 LYS A CA 1
ATOM 764 C C . LYS A 1 97 ? -10.332 2.436 1.999 1.00 95.00 97 LYS A C 1
ATOM 766 O O . LYS A 1 97 ? -10.702 1.864 0.975 1.00 95.00 97 LYS A O 1
ATOM 771 N N . ILE A 1 98 ? -9.537 1.879 2.911 1.00 92.75 98 ILE A N 1
ATOM 772 C CA . ILE A 1 98 ? -9.114 0.477 2.890 1.00 92.75 98 ILE A CA 1
ATOM 773 C C . ILE A 1 98 ? -10.349 -0.420 3.026 1.00 92.75 98 ILE A C 1
ATOM 775 O O . ILE A 1 98 ? -10.501 -1.314 2.200 1.00 92.75 98 ILE A O 1
ATOM 779 N N . SER A 1 99 ? -11.277 -0.144 3.950 1.00 92.38 99 SER A N 1
ATOM 780 C CA . SER A 1 99 ? -12.508 -0.933 4.138 1.00 92.38 99 SER A CA 1
ATOM 781 C C . SER A 1 99 ? -13.371 -1.021 2.876 1.00 92.38 99 SER A C 1
ATOM 783 O O . SER A 1 99 ? -13.997 -2.044 2.627 1.00 92.38 99 SER A O 1
ATOM 785 N N . GLN A 1 100 ? -13.341 0.005 2.018 1.00 92.06 100 GLN A N 1
ATOM 786 C CA . GLN A 1 100 ? -14.045 0.013 0.727 1.00 92.06 100 GLN A CA 1
ATOM 787 C C . GLN A 1 100 ? -13.344 -0.790 -0.387 1.00 92.06 100 GLN A C 1
ATOM 789 O O . GLN A 1 100 ? -13.827 -0.845 -1.523 1.00 92.06 100 GLN A O 1
ATOM 794 N N . THR A 1 101 ? -12.169 -1.367 -0.131 1.00 90.75 101 THR A N 1
ATOM 795 C CA . THR A 1 101 ? -11.457 -2.192 -1.114 1.00 90.75 101 THR A CA 1
ATOM 796 C C . THR A 1 101 ? -11.924 -3.644 -1.062 1.00 90.75 101 THR A C 1
ATOM 798 O O . THR A 1 101 ? -12.252 -4.177 -0.008 1.00 90.75 101 THR A O 1
ATOM 801 N N . LYS A 1 102 ? -11.912 -4.324 -2.216 1.00 85.69 102 LYS A N 1
ATOM 802 C CA . LYS A 1 102 ? -12.342 -5.730 -2.312 1.00 85.69 102 LYS A CA 1
ATOM 803 C C . LYS A 1 102 ? -11.474 -6.693 -1.486 1.00 85.69 102 LYS A C 1
ATOM 805 O O . LYS A 1 102 ? -11.950 -7.763 -1.133 1.00 85.69 102 LYS A O 1
ATOM 810 N N . CYS A 1 103 ? -10.222 -6.329 -1.194 1.00 82.81 103 CYS A N 1
ATOM 811 C CA . CYS A 1 103 ? -9.278 -7.171 -0.452 1.00 82.81 103 CYS A CA 1
ATOM 812 C C . CYS A 1 103 ? -9.586 -7.286 1.037 1.00 82.81 103 CYS A C 1
ATOM 814 O O . CYS A 1 103 ? -9.129 -8.240 1.652 1.00 82.81 103 CYS A O 1
ATOM 816 N N . VAL A 1 104 ? -10.339 -6.355 1.628 1.00 84.50 104 VAL A N 1
ATOM 817 C CA . VAL A 1 104 ? -10.635 -6.408 3.070 1.00 84.50 104 VAL A CA 1
ATOM 818 C C . VAL A 1 104 ? -11.426 -7.659 3.450 1.00 84.50 104 VAL A C 1
ATOM 820 O O . VAL A 1 104 ? -11.304 -8.130 4.576 1.00 84.50 104 VAL A O 1
ATOM 823 N N . GLY A 1 105 ? -12.132 -8.257 2.484 1.00 84.81 105 GLY A N 1
ATOM 824 C CA . GLY A 1 105 ? -12.766 -9.565 2.630 1.00 84.81 105 GLY A CA 1
ATOM 825 C C . GLY A 1 105 ? -11.816 -10.733 2.906 1.00 84.81 105 GLY A C 1
ATOM 826 O O . GLY A 1 105 ? -12.238 -11.730 3.474 1.00 84.81 105 GLY A O 1
ATOM 827 N N . ASN A 1 106 ? -10.548 -10.607 2.516 1.00 88.94 106 ASN A N 1
ATOM 828 C CA . ASN A 1 106 ? -9.535 -11.656 2.645 1.00 88.94 106 ASN A CA 1
ATOM 829 C C . ASN A 1 106 ? -8.573 -11.402 3.816 1.00 88.94 106 ASN A C 1
ATOM 831 O O . ASN A 1 106 ? -7.683 -12.214 4.066 1.00 88.94 106 ASN A O 1
ATOM 835 N N . LEU A 1 107 ? -8.703 -10.260 4.501 1.00 91.44 107 LEU A N 1
ATOM 836 C CA . LEU A 1 107 ? -7.743 -9.821 5.504 1.00 91.44 107 LEU A CA 1
ATOM 837 C C . LEU A 1 107 ? -7.917 -10.623 6.800 1.00 91.44 107 LEU A C 1
ATOM 839 O O . LEU A 1 107 ? -8.934 -10.518 7.475 1.00 91.44 107 LEU A O 1
ATOM 843 N N . LEU A 1 108 ? -6.895 -11.396 7.157 1.00 93.12 108 LEU A N 1
ATOM 844 C CA . LEU A 1 108 ? -6.842 -12.230 8.359 1.00 93.12 108 LEU A CA 1
ATOM 845 C C . LEU A 1 108 ? -6.113 -11.541 9.518 1.00 93.12 108 LEU A C 1
ATOM 847 O O . LEU A 1 108 ? -6.354 -11.857 10.680 1.00 93.12 108 LEU A O 1
ATOM 851 N N . SER A 1 109 ? -5.197 -10.619 9.214 1.00 93.50 109 SER A N 1
ATOM 852 C CA . SER A 1 109 ? -4.389 -9.922 10.212 1.00 93.50 109 SER A CA 1
ATOM 853 C C . SER A 1 109 ? -4.180 -8.462 9.840 1.00 93.50 109 SER A C 1
ATOM 855 O O . SER A 1 109 ? -3.848 -8.137 8.695 1.00 93.50 109 SER A O 1
ATOM 857 N N . ILE A 1 110 ? -4.324 -7.578 10.829 1.00 92.88 110 ILE A N 1
ATOM 858 C CA . ILE A 1 110 ? -3.941 -6.176 10.706 1.00 92.88 110 ILE A CA 1
ATOM 859 C C . ILE A 1 110 ? -3.159 -5.702 11.933 1.00 92.88 110 ILE A C 1
ATOM 861 O O . ILE A 1 110 ? -3.577 -5.895 13.073 1.00 92.88 110 ILE A O 1
ATOM 865 N N . SER A 1 111 ? -2.022 -5.048 11.697 1.00 92.50 111 SER A N 1
ATOM 866 C CA . SER A 1 111 ? -1.217 -4.397 12.734 1.00 92.50 111 SER A CA 1
ATOM 867 C C . SER A 1 111 ? -1.393 -2.883 12.657 1.00 92.50 111 SER A C 1
ATOM 869 O O . SER A 1 111 ? -1.052 -2.260 11.654 1.00 92.50 111 SER A O 1
ATOM 871 N N . LEU A 1 112 ? -1.911 -2.293 13.737 1.00 91.88 112 LEU A N 1
ATOM 872 C CA . LEU A 1 112 ? -2.148 -0.849 13.889 1.00 91.88 112 LEU A CA 1
ATOM 873 C C . LEU A 1 112 ? -1.218 -0.212 14.938 1.00 91.88 112 LEU A C 1
ATOM 875 O O . LEU A 1 112 ? -1.476 0.886 15.433 1.00 91.88 112 LEU A O 1
ATOM 879 N N . TRP A 1 113 ? -0.163 -0.922 15.349 1.00 89.69 113 TRP A N 1
ATOM 880 C CA . TRP A 1 113 ? 0.640 -0.553 16.515 1.00 89.69 113 TRP A CA 1
ATOM 881 C C . TRP A 1 113 ? 1.197 0.872 16.426 1.00 89.69 113 TRP A C 1
ATOM 883 O O . TRP A 1 113 ? 1.817 1.254 15.437 1.00 89.69 113 TRP A O 1
ATOM 893 N N . GLY A 1 114 ? 1.015 1.657 17.490 1.00 86.75 114 GLY A N 1
ATOM 894 C CA . GLY A 1 114 ? 1.579 3.000 17.610 1.00 86.75 114 GLY A CA 1
ATOM 895 C C . GLY A 1 114 ? 0.972 4.051 16.673 1.00 86.75 114 GLY A C 1
ATOM 896 O O . GLY A 1 114 ? 1.427 5.196 16.690 1.00 86.75 114 GLY A O 1
ATOM 897 N N . VAL A 1 115 ? -0.033 3.741 15.856 1.00 87.25 115 VAL A N 1
ATOM 898 C CA . VAL A 1 115 ? -0.638 4.737 14.961 1.00 87.25 115 VAL A CA 1
ATOM 899 C C . VAL A 1 115 ? -1.538 5.669 15.772 1.00 87.25 115 VAL A C 1
ATOM 901 O O . VAL A 1 115 ? -2.528 5.237 16.345 1.00 87.25 115 VAL A O 1
ATOM 904 N N . ALA A 1 116 ? -1.185 6.956 15.850 1.00 85.88 116 ALA A N 1
ATOM 905 C CA . ALA A 1 116 ? -1.933 7.928 16.658 1.00 85.88 116 ALA A CA 1
ATOM 906 C C . ALA A 1 116 ? -3.166 8.506 15.941 1.00 85.88 116 ALA A C 1
ATOM 908 O O . ALA A 1 116 ? -4.058 9.031 16.596 1.00 85.88 116 ALA A O 1
ATOM 909 N N . GLY A 1 117 ? -3.201 8.443 14.605 1.00 89.56 117 GLY A N 1
ATOM 910 C CA . GLY A 1 117 ? -4.300 8.971 13.789 1.00 89.56 117 GLY A CA 1
ATOM 911 C C . GLY A 1 117 ? -5.488 8.019 13.632 1.00 89.56 117 GLY A C 1
ATOM 912 O O . GLY A 1 117 ? -6.473 8.396 12.999 1.00 89.56 117 GLY A O 1
ATOM 913 N N . ILE A 1 118 ? -5.384 6.801 14.171 1.00 93.38 118 ILE A N 1
ATOM 914 C CA . ILE A 1 118 ? -6.433 5.784 14.131 1.00 93.38 118 ILE A CA 1
ATOM 915 C C . ILE A 1 118 ? -7.108 5.721 15.499 1.00 93.38 118 ILE A C 1
ATOM 917 O O . ILE A 1 118 ? -6.446 5.549 16.523 1.00 93.38 118 ILE A O 1
ATOM 921 N N . THR A 1 119 ? -8.429 5.838 15.499 1.00 94.62 119 THR A N 1
ATOM 922 C CA . THR A 1 119 ? -9.291 5.703 16.671 1.00 94.62 119 THR A CA 1
ATOM 923 C C . THR A 1 119 ? -10.100 4.408 16.604 1.00 94.62 119 THR A C 1
ATOM 925 O O . THR A 1 119 ? -10.090 3.679 15.608 1.00 94.62 119 THR A O 1
ATOM 928 N N . ASP A 1 120 ? -10.840 4.119 17.670 1.00 93.94 120 ASP A N 1
ATOM 929 C CA . ASP A 1 120 ? -11.811 3.027 17.711 1.00 93.94 120 ASP A CA 1
ATOM 930 C C . ASP A 1 120 ? -12.853 3.118 16.583 1.00 93.94 120 ASP A C 1
ATOM 932 O O . ASP A 1 120 ? -13.235 2.090 16.027 1.00 93.94 120 ASP A O 1
ATOM 936 N N . LYS A 1 121 ? -13.247 4.327 16.158 1.00 94.88 121 LYS A N 1
ATOM 937 C CA . LYS A 1 121 ? -14.163 4.528 15.022 1.00 94.88 121 LYS A CA 1
ATOM 938 C C . LYS A 1 121 ? -13.606 3.963 13.721 1.00 94.88 121 LYS A C 1
ATOM 940 O O . LYS A 1 121 ? -14.331 3.274 13.006 1.00 94.88 121 LYS A O 1
ATOM 945 N N . GLY A 1 122 ? -12.336 4.231 13.413 1.00 94.19 122 GLY A N 1
ATOM 946 C CA . GLY A 1 122 ? -11.684 3.697 12.217 1.00 94.19 122 GLY A CA 1
ATOM 947 C C . GLY A 1 122 ? -11.588 2.173 12.243 1.00 94.19 122 GLY A C 1
ATOM 948 O O . GLY A 1 122 ? -11.842 1.520 11.231 1.00 94.19 122 GLY A O 1
ATOM 949 N N . VAL A 1 123 ? -11.290 1.594 13.411 1.00 93.56 123 VAL A N 1
ATOM 950 C CA . VAL A 1 123 ? -11.225 0.135 13.592 1.00 93.56 123 VAL A CA 1
ATOM 951 C C . VAL A 1 123 ? -12.602 -0.508 13.434 1.00 93.56 123 VAL A C 1
ATOM 953 O O . VAL A 1 123 ? -12.738 -1.471 12.682 1.00 93.56 123 VAL A O 1
ATOM 956 N N . ILE A 1 124 ? -13.635 0.045 14.078 1.00 93.38 124 ILE A N 1
ATOM 957 C CA . ILE A 1 124 ? -15.022 -0.421 13.941 1.00 93.38 124 ILE A CA 1
ATOM 958 C C . ILE A 1 124 ? -15.449 -0.372 12.476 1.00 93.38 124 ILE A C 1
ATOM 960 O O . ILE A 1 124 ? -16.018 -1.340 11.979 1.00 93.38 124 ILE A O 1
ATOM 964 N N . GLN A 1 125 ? -15.142 0.717 11.769 1.00 91.62 125 GLN A N 1
ATOM 965 C CA . GLN A 1 125 ? -15.467 0.869 10.354 1.00 91.62 125 GLN A CA 1
ATOM 966 C C . GLN A 1 125 ? -14.812 -0.220 9.493 1.00 91.62 125 GLN A C 1
ATOM 968 O O . GLN A 1 125 ? -15.468 -0.797 8.624 1.00 91.62 125 GLN A O 1
ATOM 973 N N . LEU A 1 126 ? -13.533 -0.520 9.739 1.00 91.12 126 LEU A N 1
ATOM 974 C CA . LEU A 1 126 ? -12.810 -1.571 9.027 1.00 91.12 126 LEU A CA 1
ATOM 975 C C . LEU A 1 126 ? -13.446 -2.945 9.277 1.00 91.12 126 LEU A C 1
ATOM 977 O O . LEU A 1 126 ? -13.841 -3.612 8.324 1.00 91.12 126 LEU A O 1
ATOM 981 N N . VAL A 1 127 ? -13.602 -3.328 10.547 1.00 89.06 127 VAL A N 1
ATOM 982 C CA . VAL A 1 127 ? -14.094 -4.658 10.948 1.00 89.06 127 VAL A CA 1
ATOM 983 C C . VAL A 1 127 ? -15.555 -4.867 10.558 1.00 89.06 127 VAL A C 1
ATOM 985 O O . VAL A 1 127 ? -15.916 -5.952 10.128 1.00 89.06 127 VAL A O 1
ATOM 988 N N . SER A 1 128 ? -16.390 -3.827 10.622 1.00 87.12 128 SER A N 1
ATOM 989 C CA . SER A 1 128 ? -17.802 -3.919 10.213 1.00 87.12 128 SER A CA 1
ATOM 990 C C . SER A 1 128 ? -17.975 -4.156 8.709 1.00 87.12 128 SER A C 1
ATOM 992 O O . SER A 1 128 ? -19.054 -4.547 8.273 1.00 87.12 128 SER A O 1
ATOM 994 N N . THR A 1 129 ? -16.935 -3.888 7.911 1.00 80.12 129 THR A N 1
ATOM 995 C CA . THR A 1 129 ? -16.936 -4.124 6.459 1.00 80.12 129 THR A CA 1
ATOM 996 C C . THR A 1 129 ? -16.279 -5.464 6.093 1.00 80.12 129 THR A C 1
ATOM 998 O O . THR A 1 129 ? -16.480 -5.960 4.985 1.00 80.12 129 THR A O 1
ATOM 1001 N N . SER A 1 130 ? -15.510 -6.067 7.007 1.00 65.94 130 SER A N 1
ATOM 1002 C CA . SER A 1 130 ? -14.926 -7.397 6.828 1.00 65.94 130 SER A CA 1
ATOM 1003 C C . SER A 1 130 ? -15.988 -8.484 7.071 1.00 65.94 130 SER A C 1
ATOM 1005 O O . SER A 1 130 ? -16.645 -8.465 8.111 1.00 65.94 130 SER A O 1
ATOM 1007 N N . PRO A 1 131 ? -16.179 -9.445 6.149 1.00 61.06 131 PRO A N 1
ATOM 1008 C CA . PRO A 1 131 ? -16.934 -10.655 6.435 1.00 61.06 131 PRO A CA 1
ATOM 1009 C C . PRO A 1 131 ? -16.185 -11.455 7.512 1.00 61.06 131 PRO A C 1
ATOM 1011 O O . PRO A 1 131 ? -14.979 -11.666 7.393 1.00 61.06 131 PRO A O 1
ATOM 1014 N N . LEU A 1 132 ? -16.903 -11.829 8.574 1.00 51.38 132 LEU A N 1
ATOM 1015 C CA . LEU A 1 132 ? -16.423 -12.729 9.630 1.00 51.38 132 LEU A CA 1
ATOM 1016 C C . LEU A 1 132 ? -16.204 -14.150 9.101 1.00 51.38 132 LEU A C 1
ATOM 1018 O O . LEU A 1 132 ? -17.040 -14.600 8.282 1.00 51.38 132 LEU A O 1
#

Nearest PDB structures (foldseek):
  3ogk-assembly1_P  TM=4.837E-01  e=1.966E-02  Arabidopsis thaliana
  5hyw-assembly2_C  TM=4.350E-01  e=3.305E-02  Oryza sativa Japonica Group
  6brq-assembly2_D  TM=4.645E-01  e=4.674E-02  Oryza sativa Japonica Group
  4k17-assembly2_B  TM=5.431E-01  e=3.327E-01  Mus musculus
  4k17-assembly1_A  TM=5.227E-01  e=3.327E-01  Mus musculus

Solvent-accessible surface area (backbone atoms only — not comparable to full-atom values): 6928 Å² total; per-residue (Å²): 134,82,78,76,74,71,55,74,75,75,71,55,53,52,69,58,47,10,53,58,48,47,73,52,86,49,60,67,59,45,55,54,45,37,66,73,40,78,62,43,28,50,8,37,50,57,10,34,39,74,31,42,67,50,60,44,55,68,30,70,41,44,35,68,58,47,32,55,53,48,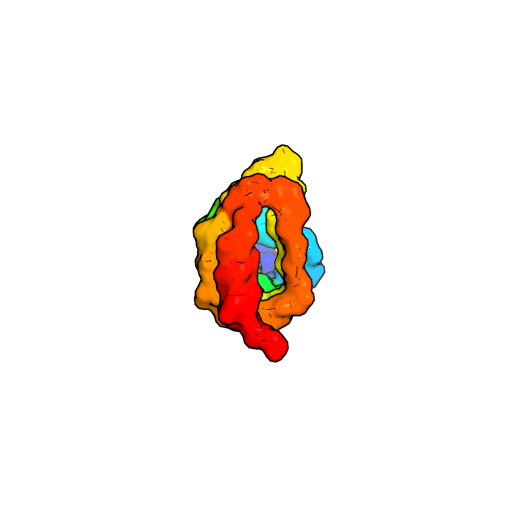56,39,17,47,52,23,29,34,43,30,58,23,52,20,96,56,53,36,53,45,28,31,67,21,36,44,51,39,34,74,28,84,19,41,60,52,51,78,44,77,41,62,52,81,35,83,53,48,49,72,67,21,51,50,49,28,56,76,56,31,71,130

Organism: Zingiber officinale (NCBI:txid94328)

Secondary structure (DSSP, 8-state):
-------GGGGS-HHHHHHHHHH---HHHHHHHHHH-HHHHHHHHHHHTT-SEEE-TTS--BHHHHHHHHHH-TT-SEEE-PPPTT--B--HHHHHHHHTSGGGGG--EEE-TT-TT--HHHHHHHHHHS--

Mean predicted aligned error: 5.97 Å

pLDDT: mean 87.24, std 11.06, range [42.56, 95.81]

Sequence (132 aa):
MQAEMESEIERLPVDLLAHIFSLTLSFKDLAQASGVCRKWRRGVVQSLARKERLSFAGWNVDDESASRVVRAAYNITELDVSRSCWGCQITDLGLYKISQTKCVGNLLSISLWGVAGITDKGVIQLVSTSPL